Protein 7OC9 (pdb70)

Nearest PDB structures (foldseek):
  7oc9-assembly1_A  TM=1.008E+00  e=6.823E-26  Bdellovibrio bacteriovorus HD100
  4ymy-assembly1_A-2  TM=4.017E-01  e=1.280E-01  Arabidopsis thaliana
  7bbm-assembly1_A-2  TM=4.054E-01  e=1.421E-01  Arabidopsis thaliana
  3wjd-assembly1_A-2  TM=4.093E-01  e=2.271E-01  Arabidopsis thaliana
  2a13-assembly1_A  TM=4.007E-01  e=2.948E-01  Arabidopsis thaliana

Structure (mmCIF, N/CA/C/O backbone):
data_7OC9
#
_entry.id   7OC9
#
_cell.length_a   53.490
_cell.length_b   69.670
_cell.length_c   85.850
_cell.angle_alpha   90.000
_cell.angle_beta   90.000
_cell.angle_gamma   90.000
#
_symmetry.space_group_name_H-M   'C 2 2 21'
#
loop_
_entity.id
_entity.type
_entity.pdbx_description
1 polymer Bd0675
2 non-polymer (4S)-2-METHYL-2,4-PENTANEDIOL
3 non-polymer GLYCEROL
4 non-polymer 'TERTIARY-BUTYL ALCOHOL'
5 water water
#
loop_
_atom_site.group_PDB
_atom_site.id
_atom_site.type_symbol
_atom_site.label_atom_id
_atom_site.label_alt_id
_atom_site.label_comp_id
_atom_site.label_asym_id
_atom_site.label_entity_id
_atom_site.label_seq_id
_atom_site.pdbx_PDB_ins_code
_atom_site.Cartn_x
_at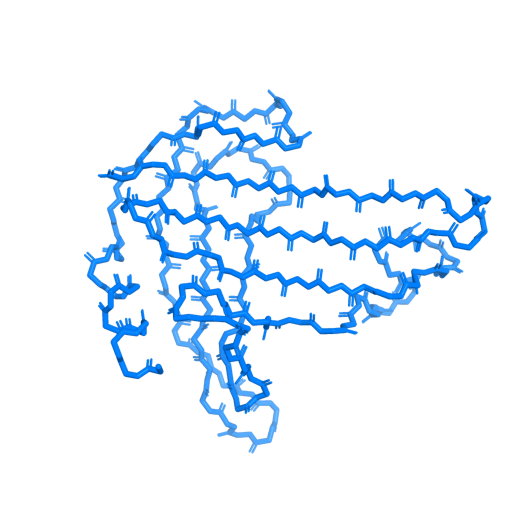om_site.Cartn_y
_atom_site.Cartn_z
_atom_site.occupancy
_atom_site.B_iso_or_equiv
_atom_site.auth_seq_id
_atom_site.auth_comp_id
_atom_site.auth_asym_id
_atom_site.auth_atom_id
_atom_site.pdbx_PDB_model_num
ATOM 1 N N . GLY A 1 2 ? 36.559 5.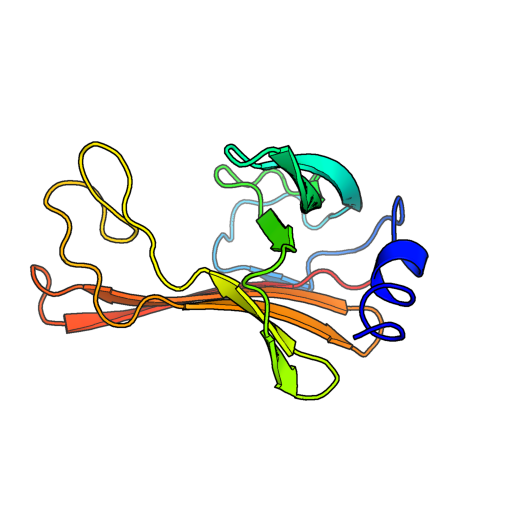032 32.587 1.00 59.88 2 GLY A N 1
ATOM 2 C CA . GLY A 1 2 ? 35.244 4.426 32.506 1.00 55.34 2 GLY A CA 1
ATOM 3 C C . GLY A 1 2 ? 34.910 3.541 33.695 1.00 62.28 2 GLY A C 1
ATOM 4 O O . GLY A 1 2 ? 34.096 3.909 34.546 1.00 51.58 2 GLY A O 1
ATOM 5 N N . ASN A 1 3 ? 35.546 2.366 33.755 1.00 70.63 3 ASN A N 1
ATOM 6 C CA . ASN A 1 3 ? 35.299 1.450 34.865 1.00 60.42 3 ASN A CA 1
ATOM 7 C C . ASN A 1 3 ? 35.729 2.059 36.192 1.00 49.08 3 ASN A C 1
ATOM 8 O O . ASN A 1 3 ? 34.992 1.983 37.182 1.00 47.27 3 ASN A O 1
ATOM 13 N N . ASP A 1 4 ? 36.921 2.665 36.235 1.00 47.63 4 ASP A N 1
ATOM 14 C CA . ASP A 1 4 ? 37.369 3.289 37.473 1.00 47.75 4 ASP A CA 1
ATOM 15 C C . ASP A 1 4 ? 36.465 4.453 37.868 1.00 38.41 4 ASP A C 1
ATOM 16 O O . ASP A 1 4 ? 36.174 4.633 39.054 1.00 37.90 4 ASP A O 1
ATOM 21 N N . PHE A 1 5 ? 36.025 5.259 36.896 1.00 37.42 5 PHE A N 1
ATOM 22 C CA . PHE A 1 5 ? 35.149 6.387 37.215 1.00 34.63 5 PHE A CA 1
ATOM 23 C C . PHE A 1 5 ? 33.892 5.901 37.922 1.00 33.38 5 PHE A C 1
ATOM 24 O O . PHE A 1 5 ? 33.544 6.388 39.007 1.00 32.32 5 PHE A O 1
ATOM 32 N N . VAL A 1 6 ? 33.210 4.920 37.327 1.00 32.73 6 VAL A N 1
ATOM 33 C CA . VAL A 1 6 ? 31.980 4.407 37.925 1.00 35.56 6 VAL A CA 1
ATOM 34 C C . VAL A 1 6 ? 32.262 3.766 39.277 1.00 34.71 6 VAL A C 1
ATOM 35 O O . VAL A 1 6 ? 31.504 3.951 40.238 1.00 33.74 6 VAL A O 1
ATOM 39 N N . SER A 1 7 ? 33.340 2.983 39.373 1.00 34.27 7 SER A N 1
ATOM 40 C CA A SER A 1 7 ? 33.680 2.361 40.648 0.50 35.44 7 SER A CA 1
ATOM 41 C CA B SER A 1 7 ? 33.669 2.360 40.648 0.50 35.44 7 SER A CA 1
ATOM 42 C C . SER A 1 7 ? 33.910 3.407 41.729 1.00 33.37 7 SER A C 1
ATOM 43 O O . SER A 1 7 ? 33.452 3.252 42.865 1.00 34.06 7 SER A O 1
ATOM 48 N N . ARG A 1 8 ? 34.653 4.470 41.400 1.00 34.85 8 ARG A N 1
ATOM 49 C CA . ARG A 1 8 ? 34.883 5.522 42.384 1.00 36.52 8 ARG A CA 1
ATOM 50 C C . ARG A 1 8 ? 33.583 6.212 42.759 1.00 35.55 8 ARG A C 1
ATOM 51 O O . ARG A 1 8 ? 33.397 6.622 43.910 1.00 36.18 8 ARG A O 1
ATOM 59 N N . LEU A 1 9 ? 32.665 6.334 41.805 1.00 33.37 9 LEU A N 1
ATOM 60 C CA . LEU A 1 9 ? 31.385 6.957 42.084 1.00 32.06 9 LEU A CA 1
ATOM 61 C C . LEU A 1 9 ? 30.566 6.101 43.038 1.00 33.39 9 LEU A C 1
ATOM 62 O O . LEU A 1 9 ? 30.039 6.596 44.043 1.00 33.76 9 LEU A O 1
ATOM 67 N N . LYS A 1 10 ? 30.453 4.803 42.742 1.00 33.42 10 LYS A N 1
ATOM 68 C CA . LYS A 1 10 ? 29.697 3.910 43.616 1.00 33.29 10 LYS A CA 1
ATOM 69 C C . LYS A 1 10 ? 30.320 3.812 45.003 1.00 34.20 10 LYS A C 1
ATOM 70 O O . LYS A 1 10 ? 29.614 3.536 45.989 1.00 35.14 10 LYS A O 1
ATOM 76 N N . ALA A 1 11 ? 31.634 4.028 45.099 1.00 33.40 11 ALA A N 1
ATOM 77 C CA . ALA A 1 11 ? 32.294 4.035 46.397 1.00 35.25 11 ALA A CA 1
ATOM 78 C C . ALA A 1 11 ? 31.810 5.168 47.289 1.00 37.22 11 ALA A C 1
ATOM 79 O O . ALA A 1 11 ? 31.904 5.060 48.516 1.00 40.57 11 ALA A O 1
ATOM 81 N N . LEU A 1 12 ? 31.285 6.248 46.711 1.00 33.33 12 LEU A N 1
ATOM 82 C CA . LEU A 1 12 ? 30.765 7.360 47.493 1.00 34.65 12 LEU A CA 1
ATOM 83 C C . LEU A 1 12 ? 29.256 7.290 47.700 1.00 33.42 12 LEU A C 1
ATOM 84 O O . LEU A 1 12 ? 28.705 8.108 48.450 1.00 34.83 12 LEU A O 1
ATOM 89 N N . ASP A 1 13 ? 28.585 6.328 47.065 1.00 31.86 13 ASP A N 1
ATOM 90 C CA . ASP A 1 13 ? 27.136 6.190 47.171 1.00 32.55 13 ASP A CA 1
ATOM 91 C C . ASP A 1 13 ? 26.699 6.103 48.625 1.00 35.64 13 ASP A C 1
ATOM 92 O O . ASP A 1 13 ? 27.236 5.312 49.406 1.00 38.26 13 ASP A O 1
ATOM 97 N N . GLY A 1 14 ? 25.713 6.922 48.983 1.00 33.51 14 GLY A N 1
ATOM 98 C CA . GLY A 1 14 ? 25.188 6.948 50.330 1.00 35.89 14 GLY A CA 1
ATOM 99 C C . GLY A 1 14 ? 25.959 7.797 51.313 1.00 34.74 14 GLY A C 1
ATOM 100 O O . GLY A 1 14 ? 25.464 8.022 52.432 1.00 39.28 14 GLY A O 1
ATOM 101 N N . ARG A 1 15 ? 27.143 8.279 50.947 1.00 34.43 15 ARG A N 1
ATOM 102 C CA . ARG A 1 15 ? 27.959 9.041 51.872 1.00 36.80 15 ARG A CA 1
ATOM 103 C C . ARG A 1 15 ? 27.405 10.444 52.052 1.00 35.72 15 ARG A C 1
ATOM 104 O O . ARG A 1 15 ? 26.794 11.021 51.147 1.00 33.03 15 ARG A O 1
ATOM 112 N N . GLU A 1 16 ? 27.619 10.988 53.242 1.00 39.52 16 GLU A N 1
ATOM 113 C CA . GLU A 1 16 ? 27.204 12.339 53.574 1.00 35.44 16 GLU A CA 1
ATOM 114 C C . GLU A 1 16 ? 28.416 13.249 53.524 1.00 35.82 16 GLU A C 1
ATOM 115 O O . GLU A 1 16 ? 29.497 12.893 54.012 1.00 40.73 16 GLU A O 1
ATOM 121 N N . GLY A 1 17 ? 28.230 14.415 52.924 1.00 35.18 17 GLY A N 1
ATOM 122 C CA . GLY A 1 17 ? 29.312 15.358 52.758 1.00 32.37 17 GLY A CA 1
ATOM 123 C C . GLY A 1 17 ? 28.861 16.773 53.020 1.00 34.00 17 GLY A C 1
ATOM 124 O O . GLY A 1 17 ? 27.740 17.006 53.492 1.00 35.08 17 GLY A O 1
ATOM 125 N N . LYS A 1 18 ? 29.729 17.730 52.727 1.00 33.02 18 LYS A N 1
ATOM 126 C CA . LYS A 1 18 ? 29.421 19.134 52.912 1.00 32.92 18 LYS A CA 1
ATOM 127 C C . LYS A 1 18 ? 29.506 19.841 51.574 1.00 32.19 18 LYS A C 1
ATOM 128 O O . LYS A 1 18 ? 30.327 19.490 50.719 1.00 33.75 18 LYS A O 1
ATOM 134 N N . ILE A 1 19 ? 28.633 20.821 51.384 1.00 30.68 19 ILE A N 1
ATOM 135 C CA . ILE A 1 19 ? 28.649 21.604 50.155 1.00 31.98 19 ILE A CA 1
ATOM 136 C C . ILE A 1 19 ? 29.830 22.554 50.221 1.00 34.70 19 ILE A C 1
ATOM 137 O O . ILE A 1 19 ? 29.881 23.422 51.102 1.00 38.48 19 ILE A O 1
ATOM 142 N N . VAL A 1 20 ? 30.783 22.372 49.302 1.00 31.91 20 VAL A N 1
ATOM 143 C CA . VAL A 1 20 ? 31.939 23.255 49.195 1.00 35.35 20 VAL A CA 1
ATOM 144 C C . VAL A 1 20 ? 31.540 24.556 48.538 1.00 38.34 20 VAL A C 1
ATOM 145 O O . VAL A 1 20 ? 31.944 25.642 48.966 1.00 38.49 20 VAL A O 1
ATOM 149 N N . SER A 1 21 ? 30.761 24.462 47.473 1.00 34.17 21 SER A N 1
ATOM 150 C CA . SER A 1 21 ? 30.329 25.628 46.736 1.00 33.98 21 SER A CA 1
ATOM 151 C C . SER A 1 21 ? 29.072 25.260 45.983 1.00 33.36 21 SER A C 1
ATOM 152 O O . SER A 1 21 ? 28.836 24.091 45.664 1.00 32.79 21 SER A O 1
ATOM 155 N N . SER A 1 22 ? 28.270 26.273 45.715 1.00 33.67 22 SER A N 1
ATOM 156 C CA . SER A 1 22 ? 27.111 26.111 44.865 1.00 32.36 22 SER A CA 1
ATOM 157 C C . SER A 1 22 ? 26.712 27.453 44.282 1.00 37.13 22 SER A C 1
ATOM 158 O O . SER A 1 22 ? 26.823 28.485 44.947 1.00 38.35 22 SER A O 1
ATOM 161 N N . TYR A 1 23 ? 26.237 27.424 43.040 1.00 32.15 23 TYR A N 1
ATOM 162 C CA . TYR A 1 23 ? 25.591 28.595 42.464 1.00 34.16 23 TYR A CA 1
ATOM 163 C C . TYR A 1 23 ? 24.388 29.023 43.280 1.00 35.66 23 TYR A C 1
ATOM 164 O O . TYR A 1 23 ? 23.948 30.171 43.169 1.00 39.52 23 TYR A O 1
ATOM 173 N N . ASP A 1 24 ? 23.818 28.112 44.068 1.00 34.45 24 ASP A N 1
ATOM 174 C CA . ASP A 1 24 ? 22.599 28.374 44.824 1.00 34.81 24 ASP A CA 1
ATOM 175 C C . ASP A 1 24 ? 22.995 28.545 46.284 1.00 39.92 24 ASP A C 1
ATOM 176 O O . ASP A 1 24 ? 23.275 27.566 46.978 1.00 39.86 24 ASP A O 1
ATOM 181 N N . ASP A 1 25 ? 23.038 29.800 46.741 1.00 43.57 25 ASP A N 1
ATOM 182 C CA . ASP A 1 25 ? 23.453 30.098 48.105 1.00 48.32 25 ASP A CA 1
ATOM 183 C C . ASP A 1 25 ? 22.422 29.684 49.148 1.00 48.30 25 ASP A C 1
ATOM 184 O O . ASP A 1 25 ? 22.737 29.697 50.344 1.00 52.88 25 ASP A O 1
ATOM 189 N N . GLU A 1 26 ? 21.213 29.304 48.738 1.00 45.61 26 GLU A N 1
ATOM 190 C CA . GLU A 1 26 ? 20.170 28.910 49.683 1.00 48.88 26 GLU A CA 1
ATOM 191 C C . GLU A 1 26 ? 20.133 27.387 49.755 1.00 45.76 26 GLU A C 1
ATOM 192 O O . GLU A 1 26 ? 19.321 26.713 49.117 1.00 45.97 26 GLU A O 1
ATOM 198 N N . ASN A 1 27 ? 21.031 26.846 50.570 1.00 41.38 27 ASN A N 1
ATOM 199 C CA . ASN A 1 27 ? 21.183 25.410 50.704 1.00 41.22 27 ASN A CA 1
ATOM 200 C C . ASN A 1 27 ? 21.467 25.090 52.164 1.00 40.13 27 ASN A C 1
ATOM 201 O O . ASN A 1 27 ? 21.682 25.984 52.986 1.00 45.91 27 ASN A O 1
ATOM 206 N N . THR A 1 28 ? 21.456 23.801 52.484 1.00 34.16 28 THR A N 1
ATOM 207 C CA . THR A 1 28 ? 21.646 23.327 53.847 1.00 35.45 28 THR A CA 1
ATOM 208 C C . THR A 1 28 ? 23.108 23.265 54.265 1.00 41.08 28 THR A C 1
ATOM 209 O O . THR A 1 28 ? 23.390 23.031 55.449 1.00 39.38 28 THR A O 1
ATOM 213 N N . GLY A 1 29 ? 24.037 23.438 53.331 1.00 36.32 29 GLY A N 1
ATOM 214 C CA . GLY A 1 29 ? 25.425 23.146 53.592 1.00 34.91 29 GLY A CA 1
ATOM 215 C C . GLY A 1 29 ? 25.771 21.676 53.575 1.00 33.99 29 GLY A C 1
ATOM 216 O O . GLY A 1 29 ? 26.955 21.341 53.668 1.00 35.55 29 GLY A O 1
ATOM 217 N N . ARG A 1 30 ? 24.789 20.785 53.443 1.00 35.37 30 ARG A N 1
ATOM 218 C CA . ARG A 1 30 ? 25.003 19.348 53.491 1.00 35.20 30 ARG A CA 1
ATOM 219 C C . ARG A 1 30 ? 24.620 18.731 52.154 1.00 32.06 30 ARG A C 1
ATOM 220 O O . ARG A 1 30 ? 23.869 19.312 51.367 1.00 33.59 30 ARG A O 1
ATOM 228 N N . CYS A 1 31 ? 25.143 17.537 51.910 1.00 32.31 31 CYS A N 1
ATOM 229 C CA A CYS A 1 31 ? 24.876 16.868 50.648 0.74 32.56 31 CYS A CA 1
ATOM 230 C CA B CYS A 1 31 ? 24.970 16.884 50.627 0.26 32.56 31 CYS A CA 1
ATOM 231 C C . CYS A 1 31 ? 25.142 15.386 50.819 1.00 35.53 31 CYS A C 1
ATOM 232 O O . CYS A 1 31 ? 26.038 14.969 51.555 1.00 39.25 31 CYS A O 1
ATOM 237 N N . ARG A 1 32 ? 24.302 14.593 50.173 1.00 31.87 32 ARG A N 1
ATOM 238 C CA . ARG A 1 32 ? 24.420 13.149 50.226 1.00 32.75 32 ARG A CA 1
ATOM 239 C C . ARG A 1 32 ? 24.377 12.621 48.804 1.00 31.92 32 ARG A C 1
ATOM 240 O O . ARG A 1 32 ? 23.461 12.961 48.044 1.00 33.66 32 ARG A O 1
ATOM 248 N N . LEU A 1 33 ? 25.343 11.779 48.449 1.00 29.05 33 LEU A N 1
ATOM 249 C CA . LEU A 1 33 ? 25.345 11.178 47.123 1.00 26.73 33 LEU A CA 1
ATOM 250 C C . LEU A 1 33 ? 24.334 10.036 47.076 1.00 30.19 33 LEU A C 1
ATOM 251 O O . LEU A 1 33 ? 24.340 9.156 47.943 1.00 31.10 33 LEU A O 1
ATOM 256 N N . GLU A 1 34 ? 23.462 10.058 46.074 1.00 30.16 34 GLU A N 1
ATOM 257 C CA . GLU A 1 34 ? 22.495 8.981 45.864 1.00 28.64 34 GLU A CA 1
ATOM 258 C C . GLU A 1 34 ? 22.568 8.534 44.420 1.00 30.66 34 GLU A C 1
ATOM 259 O O . GLU A 1 34 ? 22.427 9.348 43.507 1.00 31.31 34 GLU A O 1
ATOM 265 N N . LEU A 1 35 ? 22.823 7.249 44.204 1.00 31.55 35 LEU A N 1
ATOM 266 C CA . LEU A 1 35 ? 22.820 6.679 42.867 1.00 29.33 35 LEU A CA 1
ATOM 267 C C . LEU A 1 35 ? 21.568 5.838 42.696 1.00 34.99 35 LEU A C 1
ATOM 268 O O . LEU A 1 35 ? 21.112 5.199 43.648 1.00 36.90 35 LEU A O 1
ATOM 273 N N . GLN A 1 36 ? 21.020 5.839 41.486 1.00 34.12 36 GLN A N 1
ATOM 274 C CA . GLN A 1 36 ? 19.816 5.063 41.219 1.00 37.23 36 GLN A CA 1
ATOM 275 C C . GLN A 1 36 ? 19.857 4.567 39.786 1.00 42.55 36 GLN A C 1
ATOM 276 O O . GLN A 1 36 ? 20.051 5.356 38.856 1.00 38.35 36 GLN A O 1
ATOM 282 N N . LYS A 1 37 ? 19.673 3.261 39.607 1.00 44.10 37 LYS A N 1
ATOM 283 C CA . LYS A 1 37 ? 19.583 2.714 38.262 1.00 49.75 37 LYS A CA 1
ATOM 284 C C . LYS A 1 37 ? 18.284 3.165 37.606 1.00 51.22 37 LYS A C 1
ATOM 285 O O . LYS A 1 37 ? 17.258 3.340 38.268 1.00 51.26 37 LYS A O 1
ATOM 291 N N . TYR A 1 38 ? 18.336 3.374 36.292 1.00 51.59 38 TYR A N 1
ATOM 292 C CA . TYR A 1 38 ? 17.123 3.655 35.539 1.00 57.34 38 TYR A CA 1
ATOM 293 C C . TYR A 1 38 ? 17.238 3.053 34.146 1.00 62.39 38 TYR A C 1
ATOM 294 O O . TYR A 1 38 ? 18.309 2.625 33.712 1.00 59.44 38 TYR A O 1
ATOM 303 N N . GLU A 1 39 ? 16.103 3.012 33.457 1.00 69.20 39 GLU A N 1
ATOM 304 C CA . GLU A 1 39 ? 15.993 2.428 32.129 1.00 76.51 39 GLU A CA 1
ATOM 305 C C . GLU A 1 39 ? 15.743 3.534 31.114 1.00 78.96 39 GLU A C 1
ATOM 306 O O . GLU A 1 39 ? 14.829 4.348 31.290 1.00 79.85 39 GLU A O 1
ATOM 312 N N . LEU A 1 40 ? 16.556 3.563 30.059 1.00 82.24 40 LEU A N 1
ATOM 313 C CA . LEU A 1 40 ? 16.365 4.529 28.987 1.00 87.50 40 LEU A CA 1
ATOM 314 C C . LEU A 1 40 ? 15.258 4.065 28.042 1.00 97.85 40 LEU A C 1
ATOM 315 O O . LEU A 1 40 ? 14.859 2.896 28.025 1.00 97.59 40 LEU A O 1
ATOM 320 N N . GLU A 1 41 ? 14.765 5.004 27.232 1.00 105.05 41 GLU A N 1
ATOM 321 C CA . GLU A 1 41 ? 13.586 4.719 26.420 1.00 106.71 41 GLU A CA 1
ATOM 322 C C . GLU A 1 41 ? 13.851 3.618 25.402 1.00 102.46 41 GLU A C 1
ATOM 323 O O . GLU A 1 41 ? 12.921 2.900 25.015 1.00 102.33 41 GLU A O 1
ATOM 329 N N . ASP A 1 42 ? 15.095 3.471 24.952 1.00 99.51 42 ASP A N 1
ATOM 330 C CA . ASP A 1 42 ? 15.468 2.356 24.094 1.00 100.43 42 ASP A CA 1
ATOM 331 C C . ASP A 1 42 ? 15.746 1.083 24.881 1.00 98.81 42 ASP A C 1
ATOM 332 O O . ASP A 1 42 ? 16.383 0.163 24.352 1.00 97.47 42 ASP A O 1
A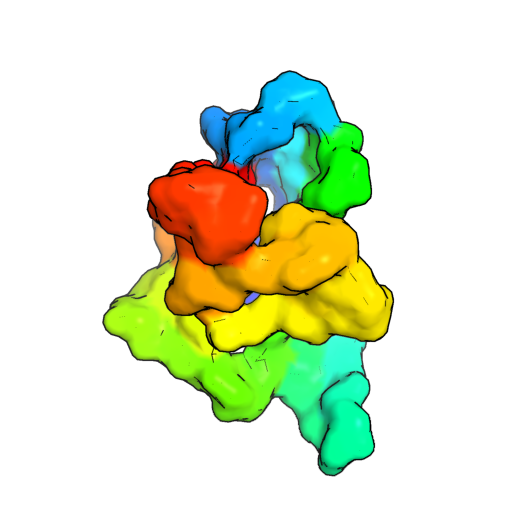TOM 337 N N . GLY A 1 43 ? 15.283 1.010 26.128 1.00 97.01 43 GLY A N 1
ATOM 338 C CA . GLY A 1 43 ? 15.589 -0.114 26.988 1.00 93.74 43 GLY A CA 1
ATOM 339 C C . GLY A 1 43 ? 17.005 -0.149 27.510 1.00 92.51 43 GLY A C 1
ATOM 340 O O . GLY A 1 43 ? 17.429 -1.183 28.033 1.00 90.51 43 GLY A O 1
ATOM 341 N N . SER A 1 44 ? 17.749 0.948 27.388 1.00 94.12 44 SER A N 1
ATOM 342 C CA . SER A 1 44 ? 19.137 0.986 27.823 1.00 90.30 44 SER A CA 1
ATOM 343 C C . SER A 1 44 ? 19.228 1.235 29.325 1.00 84.94 44 SER A C 1
ATOM 344 O O . SER A 1 44 ? 18.322 1.804 29.941 1.00 82.34 44 SER A O 1
ATOM 347 N N . GLN A 1 45 ? 20.341 0.801 29.910 1.00 85.18 45 GLN A N 1
ATOM 348 C CA . GLN A 1 45 ? 20.575 0.941 31.340 1.00 78.46 45 GLN A CA 1
ATOM 349 C C . GLN A 1 45 ? 21.333 2.234 31.619 1.00 71.11 45 GLN A C 1
ATOM 350 O O . GLN A 1 45 ? 22.339 2.525 30.966 1.00 68.77 45 GLN A O 1
ATOM 356 N N . GLY A 1 46 ? 20.842 3.008 32.588 1.00 61.92 46 GLY A N 1
ATOM 357 C CA . GLY A 1 46 ? 21.501 4.231 32.985 1.00 53.87 46 GLY A CA 1
ATOM 358 C C . GLY A 1 46 ? 21.711 4.268 34.485 1.00 48.55 46 GLY A C 1
ATOM 359 O O . GLY A 1 46 ? 21.124 3.494 35.241 1.00 46.83 46 GLY A O 1
ATOM 360 N N . LEU A 1 47 ? 22.578 5.186 34.910 1.00 40.22 47 LEU A N 1
ATOM 361 C CA . LEU A 1 47 ? 22.871 5.381 36.324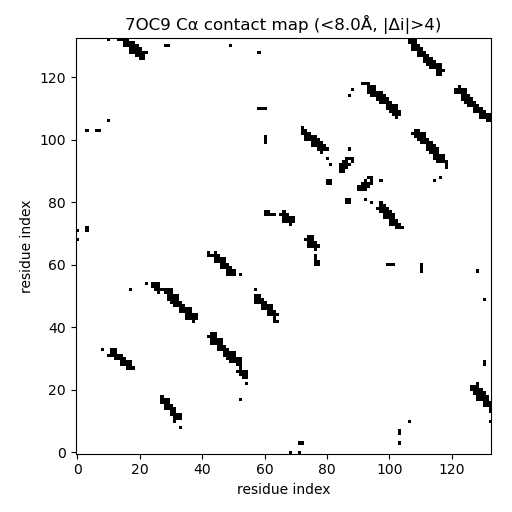 1.00 37.88 47 LEU A CA 1
ATOM 362 C C . LEU A 1 47 ? 22.663 6.856 36.635 1.00 33.67 47 LEU A C 1
ATOM 363 O O . LEU A 1 47 ? 23.423 7.699 36.144 1.00 33.59 47 LEU A O 1
ATOM 368 N N . ALA A 1 48 ? 21.657 7.150 37.452 1.00 33.50 48 ALA A N 1
ATOM 369 C CA . ALA A 1 48 ? 21.351 8.517 37.853 1.00 34.78 48 ALA A CA 1
ATOM 370 C C . ALA A 1 48 ? 22.148 8.859 39.105 1.00 32.21 48 ALA A C 1
ATOM 371 O O . ALA A 1 48 ? 22.303 8.030 40.004 1.00 32.64 48 ALA A O 1
ATOM 373 N N . VAL A 1 49 ? 22.668 10.080 39.140 1.00 28.79 49 VAL A N 1
ATOM 374 C CA . VAL A 1 49 ? 23.520 10.568 40.216 1.00 28.01 49 VAL A CA 1
ATOM 375 C C . VAL A 1 49 ? 22.858 11.811 40.770 1.00 28.33 49 VAL A C 1
ATOM 376 O O . VAL A 1 49 ? 22.623 12.766 40.023 1.00 30.63 49 VAL A O 1
ATOM 380 N N . TYR A 1 50 ? 22.607 11.824 42.064 1.00 27.34 50 TYR A N 1
ATOM 381 C CA . TYR A 1 50 ? 21.966 12.954 42.705 1.00 27.02 50 TYR A CA 1
ATOM 382 C C . TYR A 1 50 ? 22.768 13.420 43.900 1.00 29.11 50 TYR A C 1
ATOM 383 O O . TYR A 1 50 ? 23.302 12.607 44.660 1.00 29.89 50 TYR A O 1
ATOM 392 N N . LEU A 1 51 ? 22.797 14.721 44.105 1.00 27.45 51 LEU A N 1
ATOM 393 C CA . LEU A 1 51 ? 23.237 15.285 45.368 1.00 27.73 51 LEU A CA 1
ATOM 394 C C . LEU A 1 51 ? 21.982 15.630 46.149 1.00 29.47 51 LEU A C 1
ATOM 395 O O . LEU A 1 51 ? 21.280 16.588 45.813 1.00 28.80 51 LEU A O 1
ATOM 400 N N . GLN A 1 52 ? 21.682 14.819 47.158 1.00 30.06 52 GLN A N 1
ATOM 401 C CA . GLN A 1 52 ? 20.475 14.984 47.955 1.00 29.61 52 GLN A CA 1
ATOM 402 C C . GLN A 1 52 ? 20.764 15.767 49.224 1.00 33.36 52 GLN A C 1
ATOM 403 O O . GLN A 1 52 ? 21.913 15.993 49.602 1.00 33.40 52 GLN A O 1
ATOM 409 N N . ASP A 1 53 ? 19.696 16.176 49.901 1.00 33.20 53 ASP A N 1
ATOM 410 C CA . ASP A 1 53 ? 19.766 16.815 51.212 1.00 31.48 53 ASP A CA 1
ATOM 411 C C . ASP A 1 53 ? 20.351 18.221 51.158 1.00 31.91 53 ASP A C 1
ATOM 412 O O . ASP A 1 53 ? 20.671 18.789 52.210 1.00 34.36 53 ASP A O 1
ATOM 417 N N . THR A 1 54 ? 20.491 18.812 49.966 1.00 31.59 54 THR A N 1
ATOM 418 C CA . THR A 1 54 ? 21.067 20.144 49.843 1.00 31.44 54 THR A CA 1
ATOM 419 C C . THR A 1 54 ? 20.074 21.259 50.111 1.00 31.06 54 THR A C 1
ATOM 420 O O . THR A 1 54 ? 20.486 22.418 50.232 1.00 33.97 54 THR A O 1
ATOM 424 N N . GLY A 1 55 ? 18.787 20.960 50.129 1.00 33.39 55 GLY A N 1
ATOM 425 C CA . GLY A 1 55 ? 17.817 22.032 50.203 1.00 34.49 55 GLY A CA 1
ATOM 426 C C . GLY A 1 55 ? 17.665 22.867 48.955 1.00 34.39 55 GLY A C 1
ATOM 427 O O . GLY A 1 55 ? 16.888 23.826 48.963 1.00 36.70 55 GLY A O 1
ATOM 428 N N . MET A 1 56 ? 18.353 22.527 47.871 1.00 29.82 56 MET A N 1
ATOM 429 C CA . MET A 1 56 ? 18.291 23.321 46.662 1.00 30.35 56 MET A CA 1
ATOM 430 C C . MET A 1 56 ? 17.016 23.017 45.884 1.00 32.13 56 MET A C 1
ATOM 431 O O . MET A 1 56 ? 16.546 21.875 45.835 1.00 31.97 56 MET A O 1
ATOM 436 N N . TYR A 1 57 ? 16.458 24.053 45.259 1.00 32.66 57 TYR A N 1
ATOM 437 C CA . TYR A 1 57 ? 15.250 23.837 44.477 1.00 30.12 57 TYR A CA 1
ATOM 438 C C . TYR A 1 57 ? 15.520 22.921 43.294 1.00 29.85 57 TYR A C 1
ATOM 439 O O . TYR A 1 57 ? 14.707 22.041 42.987 1.00 29.28 57 TYR A O 1
ATOM 448 N N . PHE A 1 58 ? 16.679 23.069 42.652 1.00 30.41 58 PHE A N 1
ATOM 449 C CA . PHE A 1 58 ? 17.097 22.161 41.588 1.00 29.16 58 PHE A CA 1
ATOM 450 C C . PHE A 1 58 ? 18.096 21.171 42.182 1.00 28.51 58 PHE A C 1
ATOM 451 O O . PHE A 1 58 ? 19.218 21.547 42.534 1.00 30.74 58 PHE A O 1
ATOM 459 N N . THR A 1 59 ? 17.687 19.917 42.301 1.00 26.64 59 THR A N 1
ATOM 460 C CA . THR A 1 59 ? 18.576 18.857 42.774 1.00 27.31 59 THR A CA 1
ATOM 461 C C . THR A 1 59 ? 19.731 18.693 41.801 1.00 28.45 59 THR A C 1
ATOM 462 O O . THR A 1 59 ? 19.486 18.449 40.606 1.00 28.56 59 THR A O 1
ATOM 466 N N . PRO A 1 60 ? 20.981 18.814 42.243 1.00 26.79 60 PRO A N 1
ATOM 467 C CA . PRO A 1 60 ? 22.084 18.479 41.343 1.00 28.94 60 PRO A CA 1
ATOM 468 C C . PRO A 1 60 ? 21.928 17.045 40.868 1.00 25.82 60 PRO A C 1
ATOM 469 O O . PRO A 1 60 ? 21.800 16.125 41.673 1.00 27.01 60 PRO A O 1
ATOM 473 N N . SER A 1 61 ? 21.967 16.858 39.555 1.00 27.02 61 SER A N 1
ATOM 474 C CA . SER A 1 61 ? 21.682 15.550 38.994 1.00 29.09 61 SER A CA 1
ATOM 475 C C . SER A 1 61 ? 22.528 15.310 37.756 1.00 29.67 61 SER A C 1
ATOM 476 O O . SER A 1 61 ? 22.912 16.245 37.046 1.00 30.83 61 SER A O 1
ATOM 479 N N . ALA A 1 62 ? 22.838 14.043 37.508 1.00 28.13 62 ALA A N 1
ATOM 480 C CA . ALA A 1 62 ? 23.526 13.676 36.288 1.00 28.88 62 ALA A CA 1
ATOM 481 C C . ALA A 1 62 ? 23.078 12.285 35.879 1.00 32.02 62 ALA A C 1
ATOM 482 O O . ALA A 1 62 ? 22.838 11.428 36.731 1.00 32.66 62 ALA A O 1
ATOM 484 N N . GLY A 1 63 ? 22.980 12.066 34.577 1.00 31.04 63 GLY A N 1
ATOM 485 C CA . GLY A 1 63 ? 22.624 10.755 34.077 1.00 34.74 63 GLY A CA 1
ATOM 486 C C . GLY A 1 63 ? 23.755 10.132 33.294 1.00 33.63 63 GLY A C 1
ATOM 487 O O . GLY A 1 63 ? 24.180 10.664 32.264 1.00 37.80 63 GLY A O 1
ATOM 488 N N . LEU A 1 64 ? 24.261 9.006 33.776 1.00 32.26 64 LEU A N 1
ATOM 489 C CA . LEU A 1 64 ? 25.301 8.262 33.091 1.00 35.85 64 LEU A CA 1
ATOM 490 C C . LEU A 1 64 ? 24.659 7.220 32.192 1.00 41.04 64 LEU A C 1
ATOM 491 O O . LEU A 1 64 ? 23.826 6.435 32.650 1.00 41.38 64 LEU A O 1
ATOM 496 N N . ASP A 1 65 ? 25.054 7.206 30.924 1.00 40.01 65 ASP A N 1
ATOM 497 C CA . ASP A 1 65 ? 24.407 6.296 29.988 1.00 46.97 65 ASP A CA 1
ATOM 498 C C . ASP A 1 65 ? 25.372 5.997 28.844 1.00 48.23 65 ASP A C 1
ATOM 499 O O . ASP A 1 65 ? 26.574 6.254 28.945 1.00 47.52 65 ASP A O 1
ATOM 504 N N . LYS A 1 66 ? 24.827 5.438 27.759 1.00 54.66 66 LYS A N 1
ATOM 505 C CA . LYS A 1 66 ? 25.629 5.095 26.592 1.00 56.67 66 LYS A CA 1
ATOM 506 C C . LYS A 1 66 ? 26.236 6.328 25.942 1.00 52.21 66 LYS A C 1
ATOM 507 O O . LYS A 1 66 ? 27.275 6.229 25.282 1.00 50.36 66 LYS A O 1
ATOM 513 N N . GLU A 1 67 ? 25.596 7.487 26.101 1.00 52.38 67 GLU A N 1
ATOM 514 C CA . GLU A 1 67 ? 26.062 8.731 25.505 1.00 55.06 67 GLU A CA 1
ATOM 515 C C . GLU A 1 67 ? 27.185 9.379 26.292 1.00 48.62 67 GLU A C 1
ATOM 516 O O . GLU A 1 67 ? 27.787 10.346 25.809 1.00 48.93 67 GLU A O 1
ATOM 522 N N . THR A 1 68 ? 27.469 8.887 27.491 1.00 42.39 68 THR A N 1
ATOM 523 C CA . THR A 1 68 ? 28.432 9.556 28.348 1.00 42.05 68 THR A CA 1
ATOM 524 C C . THR A 1 68 ? 29.849 9.330 27.841 1.00 42.54 68 THR A C 1
ATOM 525 O O . THR A 1 68 ? 30.243 8.200 27.535 1.00 46.99 68 THR A O 1
ATOM 529 N N . LYS A 1 69 ? 30.621 10.407 27.771 1.00 37.30 69 LYS A N 1
ATOM 530 C CA . LYS A 1 69 ? 32.017 10.339 27.385 1.00 38.82 69 LYS A CA 1
ATOM 531 C C . LYS A 1 69 ? 32.854 11.032 28.442 1.00 39.97 69 LYS A C 1
ATOM 532 O O . LYS A 1 69 ? 32.436 12.040 29.014 1.00 38.11 69 LYS A O 1
ATOM 538 N N . LEU A 1 70 ? 34.047 10.500 28.689 1.00 38.00 70 LEU A N 1
ATOM 539 C CA . LEU A 1 70 ? 34.973 11.173 29.585 1.00 37.44 70 LEU A CA 1
ATOM 540 C C . LEU A 1 70 ? 35.705 12.281 28.843 1.00 40.59 70 LEU A C 1
ATOM 541 O O . LEU A 1 70 ? 36.231 12.066 27.746 1.00 46.67 70 LEU A O 1
ATOM 546 N N . LYS A 1 71 ? 35.724 13.471 29.439 1.00 40.58 71 LYS A N 1
ATOM 547 C CA . LYS A 1 71 ? 36.558 14.557 28.946 1.00 40.66 71 LYS A CA 1
ATOM 548 C C . LYS A 1 71 ? 37.987 14.409 29.441 1.00 43.25 71 LYS A C 1
ATOM 549 O O . LYS A 1 71 ? 38.934 14.708 28.707 1.00 48.06 71 LYS A O 1
ATOM 555 N N . ASP A 1 72 ? 38.151 13.966 30.681 1.00 39.47 72 ASP A N 1
ATOM 556 C CA . ASP A 1 72 ? 39.417 13.459 31.196 1.00 38.85 72 ASP A CA 1
ATOM 557 C C . ASP A 1 72 ? 39.081 12.352 32.188 1.00 38.59 72 ASP A C 1
ATOM 558 O O . ASP A 1 72 ? 37.915 11.986 32.362 1.00 37.33 72 ASP A O 1
ATOM 563 N N . ALA A 1 73 ? 40.104 11.824 32.857 1.00 37.54 73 ALA A N 1
ATOM 564 C CA . ALA A 1 73 ? 39.889 10.675 33.726 1.00 36.74 73 ALA A CA 1
ATOM 565 C C . ALA A 1 73 ? 38.868 10.966 34.815 1.00 35.04 73 ALA A C 1
ATOM 566 O O . ALA A 1 73 ? 38.227 10.043 35.318 1.00 35.82 73 ALA A O 1
ATOM 568 N N . ASN A 1 74 ? 38.707 12.226 35.198 1.00 34.72 74 ASN A N 1
ATOM 569 C CA . ASN A 1 74 ? 37.847 12.547 36.333 1.00 32.58 74 ASN A CA 1
ATOM 570 C C . ASN A 1 74 ? 36.563 13.262 35.946 1.00 32.36 74 ASN A C 1
ATOM 571 O O . ASN A 1 74 ? 35.821 13.659 36.838 1.00 31.28 74 ASN A O 1
ATOM 576 N N . THR A 1 75 ? 36.290 13.453 34.658 1.00 31.88 75 THR A N 1
ATOM 577 C CA . THR A 1 75 ? 35.238 14.359 34.203 1.00 30.07 75 THR A CA 1
ATOM 578 C C . THR A 1 75 ? 34.425 13.676 33.120 1.00 33.90 75 THR A C 1
ATOM 579 O O . THR A 1 75 ? 34.965 13.356 32.055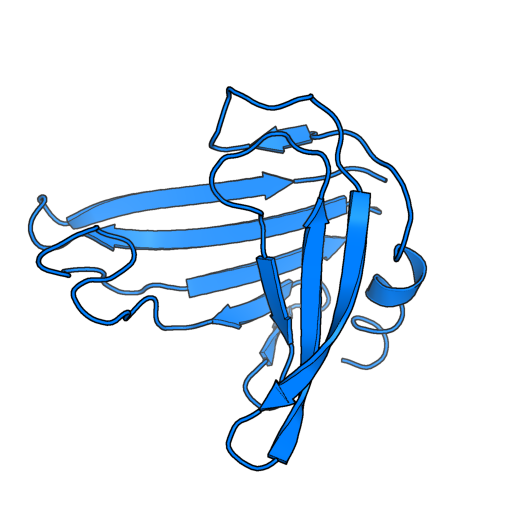 1.00 34.79 75 THR A O 1
ATOM 583 N N . ALA A 1 76 ? 33.134 13.475 33.381 1.00 30.67 76 ALA A N 1
ATOM 584 C CA . ALA A 1 76 ? 32.222 12.864 32.427 1.00 29.53 76 ALA A CA 1
ATOM 585 C C . ALA A 1 76 ? 31.301 13.930 31.865 1.00 30.40 76 ALA A C 1
ATOM 586 O O . ALA A 1 76 ? 30.741 14.735 32.615 1.00 30.43 76 ALA A O 1
ATOM 588 N N . VAL A 1 77 ? 31.123 13.927 30.550 1.00 30.12 77 VAL A N 1
ATOM 589 C CA . VAL A 1 77 ? 30.145 14.799 29.914 1.00 30.30 77 VAL A CA 1
ATOM 590 C C . VAL A 1 77 ? 28.834 14.038 29.921 1.00 31.14 77 VAL A C 1
ATOM 591 O O . VAL A 1 77 ? 28.708 13.004 29.264 1.00 35.13 77 VAL A O 1
ATOM 595 N N . VAL A 1 78 ? 27.861 14.530 30.685 1.00 28.79 78 VAL A N 1
ATOM 596 C CA . VAL A 1 78 ? 26.632 13.779 30.919 1.00 29.34 78 VAL A CA 1
ATOM 597 C C . VAL A 1 78 ? 25.435 14.384 30.230 1.00 34.14 78 VAL A C 1
ATOM 598 O O . VAL A 1 78 ? 24.364 13.765 30.235 1.00 34.10 78 VAL A O 1
ATOM 602 N N . SER A 1 79 ? 25.561 15.567 29.658 1.00 31.66 79 SER A N 1
ATOM 603 C CA . SER A 1 79 ? 24.461 16.082 28.864 1.00 33.21 79 SER A CA 1
ATOM 604 C C . SER A 1 79 ? 25.012 17.106 27.904 1.00 34.50 79 SER A C 1
ATOM 605 O O . SER A 1 79 ? 25.896 17.891 28.264 1.00 33.03 79 SER A O 1
ATOM 608 N N . THR A 1 80 ? 24.483 17.101 26.682 1.00 36.86 80 THR A N 1
ATOM 609 C CA . THR A 1 80 ? 24.814 18.159 25.738 1.00 38.50 80 THR A CA 1
ATOM 610 C C . THR A 1 80 ? 23.565 18.880 25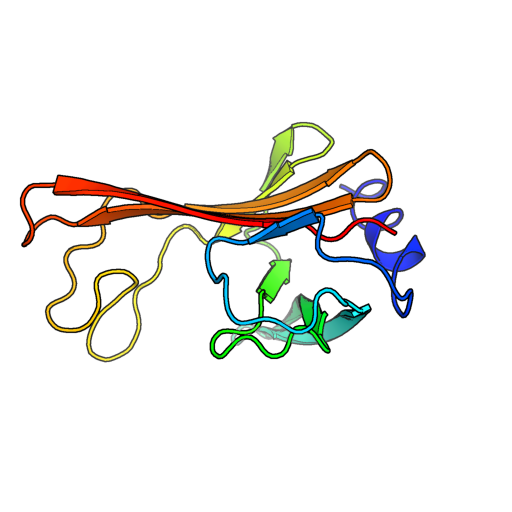.247 1.00 40.53 80 THR A C 1
ATOM 611 O O . THR A 1 80 ? 23.616 19.555 24.213 1.00 44.78 80 THR A O 1
ATOM 615 N N . SER A 1 81 ? 22.448 18.767 25.959 1.00 38.54 81 SER A N 1
ATOM 616 C CA . SER A 1 81 ? 21.262 19.526 25.585 1.00 40.58 81 SER A CA 1
ATOM 617 C C . SER A 1 81 ? 20.418 19.751 26.824 1.00 44.81 81 SER A C 1
ATOM 618 O O . SER A 1 81 ? 20.247 18.835 27.639 1.00 42.22 81 SER A O 1
ATOM 621 N N . SER A 1 82 ? 19.889 20.968 26.961 1.00 42.77 82 SER A N 1
ATOM 622 C CA . SER A 1 82 ? 18.982 21.284 28.055 1.00 45.50 82 SER A CA 1
ATOM 623 C C . SER A 1 82 ? 17.544 21.412 27.572 1.00 55.86 82 SER A C 1
ATOM 624 O O . SER A 1 82 ? 16.696 21.945 28.294 1.00 54.36 82 SER A O 1
ATOM 627 N N . GLU A 1 83 ? 17.254 20.899 26.380 1.00 59.50 83 GLU A N 1
ATOM 628 C CA . GLU A 1 83 ? 15.965 21.111 25.740 1.00 60.74 83 GLU A CA 1
ATOM 629 C C . GLU A 1 83 ? 14.879 20.341 26.471 1.00 67.90 83 GLU A C 1
ATOM 630 O O . GLU A 1 83 ? 14.935 19.111 26.570 1.00 66.19 83 GLU A O 1
ATOM 636 N N . ARG A 1 84 ? 13.902 21.074 26.988 1.00 69.69 84 ARG A N 1
ATOM 637 C CA . ARG A 1 84 ? 12.735 20.516 27.649 1.00 73.39 84 ARG A CA 1
ATOM 638 C C . ARG A 1 84 ? 11.495 20.910 26.858 1.00 78.65 84 ARG A C 1
ATOM 639 O O . ARG A 1 84 ? 11.569 21.781 25.981 1.00 75.36 84 ARG A O 1
ATOM 647 N N . PRO A 1 85 ? 10.349 20.296 27.119 1.00 80.66 85 PRO A N 1
ATOM 648 C CA . PRO A 1 85 ? 9.106 20.816 26.542 1.00 79.43 85 PRO A CA 1
ATOM 649 C C . PRO A 1 85 ? 8.860 22.247 26.995 1.00 76.67 85 PRO A C 1
ATOM 650 O O . PRO A 1 85 ? 8.569 22.492 28.171 1.00 77.67 85 PRO A O 1
ATOM 654 N N . GLY A 1 86 ? 9.014 23.200 26.081 1.00 75.06 86 GLY A N 1
ATOM 655 C CA . GLY A 1 86 ? 8.714 24.586 26.362 1.00 76.42 86 GLY A CA 1
ATOM 656 C C . GLY A 1 86 ? 9.886 25.465 26.736 1.00 79.24 86 GLY A C 1
ATOM 657 O O . GLY A 1 86 ? 9.665 26.593 27.194 1.00 79.34 86 GLY A O 1
ATOM 658 N N . GLY A 1 87 ? 11.115 24.997 26.562 1.00 78.68 87 GLY A N 1
ATOM 659 C CA . GLY A 1 87 ? 12.265 25.828 26.863 1.00 75.89 87 GLY A CA 1
ATOM 660 C C . GLY A 1 87 ? 13.497 24.976 27.107 1.00 68.72 87 GLY A C 1
ATOM 661 O O . GLY A 1 87 ? 13.553 23.812 26.714 1.00 67.13 87 GLY A O 1
ATOM 662 N N . ASP A 1 88 ? 14.475 25.591 27.762 1.00 62.95 88 ASP A N 1
ATOM 663 C CA . ASP A 1 88 ? 15.731 24.920 28.061 1.00 55.02 88 ASP A CA 1
ATOM 664 C C . ASP A 1 88 ? 16.367 25.609 29.265 1.00 58.35 88 ASP A C 1
ATOM 665 O O . ASP A 1 88 ? 15.675 26.285 30.041 1.00 58.09 88 ASP A O 1
ATOM 670 N N . ALA A 1 89 ? 17.683 25.453 29.416 1.00 52.81 89 ALA A N 1
ATOM 671 C CA . ALA A 1 89 ? 18.384 25.994 30.575 1.00 53.97 89 ALA A CA 1
ATOM 672 C C . ALA A 1 89 ? 18.208 27.500 30.717 1.00 56.24 89 ALA A C 1
ATOM 673 O O . ALA A 1 89 ? 18.380 28.029 31.821 1.00 55.78 89 ALA A O 1
ATOM 675 N N . CYS A 1 90 ? 17.895 28.201 29.626 1.00 55.71 90 CYS A N 1
ATOM 676 C CA . CYS A 1 90 ? 17.668 29.640 29.636 1.00 57.96 90 CYS A CA 1
ATOM 677 C C . CYS A 1 90 ? 16.236 30.003 29.982 1.00 59.50 90 CYS A C 1
ATOM 678 O O . CYS A 1 90 ? 15.859 31.174 29.867 1.00 62.48 90 CYS A O 1
ATOM 681 N N . GLY A 1 91 ? 15.431 29.026 30.383 1.00 61.99 91 GLY A N 1
ATOM 682 C CA . GLY A 1 91 ? 14.039 29.265 30.713 1.00 66.20 91 GLY A CA 1
ATOM 683 C C . GLY A 1 91 ? 13.126 29.125 29.510 1.00 70.77 91 GLY A C 1
ATOM 684 O O . GLY A 1 91 ? 13.454 28.499 28.499 1.00 69.11 91 GLY A O 1
ATOM 685 N N . ASP A 1 92 ? 11.949 29.730 29.632 1.00 78.38 92 ASP A N 1
ATOM 686 C CA . ASP A 1 92 ? 11.035 29.803 28.507 1.00 81.16 92 ASP A CA 1
ATOM 687 C C . ASP A 1 92 ? 11.721 30.481 27.327 1.00 81.34 92 ASP A C 1
ATOM 688 O O . ASP A 1 92 ? 12.713 31.201 27.475 1.00 80.93 92 ASP A O 1
ATOM 693 N N . PHE A 1 93 ? 11.177 30.246 26.137 1.00 80.62 93 PHE A N 1
ATOM 694 C CA . PHE A 1 93 ? 11.664 30.824 24.889 1.00 82.66 93 PHE A CA 1
ATOM 695 C C . PHE A 1 93 ? 12.983 30.204 24.439 1.00 78.49 93 PHE A C 1
ATOM 696 O O . PHE A 1 93 ? 13.498 30.578 23.378 1.00 74.73 93 PHE A O 1
ATOM 704 N N . GLY A 1 94 ? 13.551 29.278 25.207 1.00 71.74 94 GLY A N 1
ATOM 705 C CA . GLY A 1 94 ? 14.777 28.616 24.811 1.00 65.03 94 GLY A CA 1
ATOM 706 C C . GLY A 1 94 ? 15.946 29.579 24.712 1.00 62.28 94 GLY A C 1
ATOM 707 O O . GLY A 1 94 ? 16.045 30.572 25.441 1.00 58.13 94 GLY A O 1
ATOM 708 N N . GLY A 1 95 ? 16.857 29.271 23.797 1.00 56.66 95 GLY A N 1
ATOM 709 C CA . GLY A 1 95 ? 18.015 30.104 23.564 1.00 55.63 95 GLY A CA 1
ATOM 710 C C . GLY A 1 95 ? 19.308 29.629 24.188 1.00 51.41 95 GLY A C 1
ATOM 711 O O . GLY A 1 95 ? 20.301 30.362 24.134 1.00 49.50 95 GLY A O 1
ATOM 712 N N . ALA A 1 96 ? 19.334 28.431 24.775 1.00 50.24 96 ALA A N 1
ATOM 713 C CA . ALA A 1 96 ? 20.558 27.902 25.363 1.00 46.72 96 ALA A CA 1
ATOM 714 C C . ALA A 1 96 ? 21.518 27.482 24.262 1.00 43.48 96 ALA A C 1
ATOM 715 O O . ALA A 1 96 ? 21.151 26.731 23.354 1.00 47.35 96 ALA A O 1
ATOM 717 N N . LEU A 1 97 ? 22.756 27.936 24.357 1.00 44.89 97 LEU A N 1
ATOM 718 C CA . LEU A 1 97 ? 23.733 27.703 23.310 1.00 42.21 97 LEU A CA 1
ATOM 719 C C . LEU A 1 97 ? 24.989 27.090 23.913 1.00 42.06 97 LEU A C 1
ATOM 720 O O . LEU A 1 97 ? 25.530 27.600 24.898 1.00 41.04 97 LEU A O 1
ATOM 725 N N . GLY A 1 98 ? 25.432 25.979 23.332 1.00 41.16 98 GLY A N 1
ATOM 726 C CA . GLY A 1 98 ? 26.622 25.315 23.807 1.00 37.57 98 GLY A CA 1
ATOM 727 C C . GLY A 1 98 ? 26.445 24.623 25.138 1.00 34.80 98 GLY A C 1
ATOM 728 O O . GLY A 1 98 ? 27.433 24.387 25.834 1.00 35.72 98 GLY A O 1
ATOM 729 N N . TYR A 1 99 ? 25.212 24.287 25.501 1.00 35.51 99 TYR A N 1
ATOM 730 C CA . TYR A 1 99 ? 24.963 23.697 26.814 1.00 35.04 99 TYR A CA 1
ATOM 731 C C . TYR A 1 99 ? 25.747 22.405 27.008 1.00 35.53 99 TYR A C 1
ATOM 732 O O . TYR A 1 99 ? 25.747 21.514 26.154 1.00 38.79 99 TYR A O 1
ATOM 741 N N . LYS A 1 100 ? 26.367 22.281 28.175 1.00 34.41 100 LYS A N 1
ATOM 742 C CA . LYS A 1 100 ? 27.104 21.083 28.541 1.00 31.22 100 LYS A CA 1
ATOM 743 C C . LYS A 1 100 ? 26.932 20.886 30.034 1.00 34.45 100 LYS A C 1
ATOM 744 O O . LYS A 1 100 ? 27.046 21.852 30.790 1.00 33.56 100 LYS A O 1
ATOM 750 N N . LYS A 1 101 ? 26.641 19.661 30.460 1.00 30.41 101 LYS A N 1
ATOM 751 C CA . LYS A 1 101 ? 26.689 19.322 31.882 1.00 29.14 101 LYS A CA 1
ATOM 752 C C . LYS A 1 101 ? 27.782 18.293 32.089 1.00 30.35 101 LYS A C 1
ATOM 753 O O . LYS A 1 101 ? 27.873 17.327 31.326 1.00 30.24 101 LYS A O 1
ATOM 759 N N . VAL A 1 102 ? 28.627 18.518 33.087 1.00 28.46 102 VAL A N 1
ATOM 760 C CA . VAL A 1 102 ? 29.668 17.556 33.399 1.00 27.48 102 VAL A CA 1
ATOM 761 C C . VAL A 1 102 ? 29.512 17.106 34.838 1.00 27.33 102 VAL A C 1
ATOM 762 O O . VAL A 1 102 ? 29.012 17.839 35.704 1.00 30.17 102 VAL A O 1
ATOM 766 N N . LEU A 1 103 ? 30.000 15.904 35.094 1.00 27.04 103 LEU A N 1
ATOM 767 C CA . LEU A 1 103 ? 30.081 15.324 36.425 1.00 26.73 103 LEU A CA 1
ATOM 768 C C . LEU A 1 103 ? 31.560 15.113 36.702 1.00 28.15 103 LEU A C 1
ATOM 769 O O . LEU A 1 103 ? 32.230 14.367 35.976 1.00 28.39 103 LEU A O 1
ATOM 774 N N . VAL A 1 104 ? 32.080 15.799 37.709 1.00 27.37 104 VAL A N 1
ATOM 775 C CA . VAL A 1 104 ? 33.502 15.711 38.054 1.00 30.08 104 VAL A CA 1
ATOM 776 C C . VAL A 1 104 ? 33.638 14.931 39.347 1.00 29.21 104 VAL A C 1
ATOM 777 O O . VAL A 1 104 ? 32.922 15.193 40.319 1.00 30.90 104 VAL A O 1
ATOM 781 N N . LEU A 1 105 ? 34.557 13.976 39.359 1.00 28.20 105 LEU A N 1
ATOM 782 C CA . LEU A 1 105 ? 34.774 13.102 40.498 1.00 28.07 105 LEU A CA 1
ATOM 783 C C . LEU A 1 105 ? 36.269 13.055 40.760 1.00 31.18 105 LEU A C 1
ATOM 784 O O . LEU A 1 105 ? 37.010 12.411 40.009 1.00 30.59 105 LEU A O 1
ATOM 789 N N . LYS A 1 106 ? 36.701 13.731 41.817 1.00 27.73 106 LYS A N 1
ATOM 790 C CA . LYS A 1 106 ? 38.120 13.745 42.159 1.00 29.15 106 LYS A CA 1
ATOM 791 C C . LYS A 1 106 ? 38.244 14.264 43.575 1.00 29.08 106 LYS A C 1
ATOM 792 O O . LYS A 1 106 ? 37.413 15.036 44.031 1.00 28.58 106 LYS A O 1
ATOM 798 N N . ASP A 1 107 ? 39.296 13.841 44.272 1.00 27.03 107 ASP A N 1
ATOM 799 C CA . ASP A 1 107 ? 39.574 14.395 45.595 1.00 30.85 107 ASP A CA 1
ATOM 800 C C . ASP A 1 107 ? 38.425 14.167 46.569 1.00 31.56 107 ASP A C 1
ATOM 801 O O . ASP A 1 107 ? 38.194 14.978 47.466 1.00 30.63 107 ASP A O 1
ATOM 806 N N . ASN A 1 108 ? 37.689 13.072 46.363 1.00 31.91 108 ASN A N 1
ATOM 807 C CA . ASN A 1 108 ? 36.506 12.739 47.161 1.00 32.49 108 ASN A CA 1
ATOM 808 C C . ASN A 1 108 ? 35.463 13.843 47.107 1.00 32.45 108 ASN A C 1
ATOM 809 O O . ASN A 1 108 ? 34.666 14.014 48.046 1.00 33.18 108 ASN A O 1
ATOM 814 N N . GLN A 1 109 ? 35.464 14.600 46.017 1.00 28.07 109 GLN A N 1
ATOM 815 C CA . GLN A 1 109 ? 34.450 15.599 45.743 1.00 28.99 109 GLN A CA 1
ATOM 816 C C . GLN A 1 109 ? 33.661 15.175 44.518 1.00 28.63 109 GLN A C 1
ATOM 817 O O . GLN A 1 109 ? 34.204 14.591 43.573 1.00 31.55 109 GLN A O 1
ATOM 823 N N . VAL A 1 110 ? 32.378 15.484 44.537 1.00 27.52 110 VAL A N 1
ATOM 824 C CA . VAL A 1 110 ? 31.524 15.340 43.371 1.00 27.63 110 VAL A CA 1
ATOM 825 C C . VAL A 1 110 ? 31.060 16.721 42.972 1.00 28.25 110 VAL A C 1
ATOM 826 O O . VAL A 1 110 ? 30.539 17.472 43.803 1.00 29.34 110 VAL A O 1
ATOM 830 N N . THR A 1 111 ? 31.267 17.071 41.712 1.00 27.91 111 THR A N 1
ATOM 831 C CA . THR A 1 111 ? 30.787 18.339 41.183 1.00 25.67 111 THR A CA 1
ATOM 832 C C . THR A 1 111 ? 29.886 18.057 40.003 1.00 28.23 111 THR A C 1
ATOM 833 O O . THR A 1 111 ? 30.233 17.251 39.140 1.00 28.31 111 THR A O 1
ATOM 837 N N . ILE A 1 112 ? 28.741 18.728 39.954 1.00 26.40 112 ILE A N 1
ATOM 838 C CA . ILE A 1 112 ? 27.916 18.781 38.758 1.00 27.57 112 ILE A CA 1
ATOM 839 C C . ILE A 1 112 ? 27.931 20.212 38.258 1.00 31.03 112 ILE A C 1
ATOM 840 O O . ILE A 1 112 ? 27.655 21.142 39.023 1.00 29.80 112 ILE A O 1
ATOM 845 N N . ARG A 1 113 ? 28.376 20.381 37.017 1.00 28.48 113 ARG A N 1
ATOM 846 C CA . ARG A 1 113 ? 28.548 21.748 36.479 1.00 30.27 113 ARG A CA 1
ATOM 847 C C . ARG A 1 113 ? 27.880 21.878 35.113 1.00 29.58 113 ARG A C 1
ATOM 848 O O . ARG A 1 113 ? 28.127 21.044 34.234 1.00 30.44 113 ARG A O 1
ATOM 856 N N . GLU A 1 114 ? 27.049 22.906 34.989 1.00 28.56 114 GLU A N 1
ATOM 857 C CA . GLU A 1 114 ? 26.362 23.243 33.750 1.00 31.40 114 GLU A CA 1
ATOM 858 C C . GLU A 1 114 ? 26.921 24.548 33.214 1.00 32.52 114 GLU A C 1
ATOM 859 O O . GLU A 1 114 ? 27.022 25.534 33.950 1.00 32.80 114 GLU A O 1
ATOM 865 N N . THR A 1 115 ? 27.257 24.554 31.934 1.00 32.99 115 THR A N 1
ATOM 866 C CA . THR A 1 115 ? 27.772 25.749 31.280 1.00 38.02 115 THR A CA 1
ATOM 867 C C . THR A 1 115 ? 26.987 25.959 30.000 1.00 40.11 115 THR A C 1
ATOM 868 O O . THR A 1 115 ? 26.653 24.993 29.308 1.00 36.05 115 THR A O 1
ATOM 872 N N . PHE A 1 116 ? 26.647 27.211 29.707 1.00 38.33 116 PHE A N 1
ATOM 873 C CA . PHE A 1 116 ? 25.881 27.517 28.504 1.00 37.10 116 PHE A CA 1
ATOM 874 C C . PHE A 1 116 ? 25.819 29.027 28.360 1.00 41.93 116 PHE A C 1
ATOM 875 O O . PHE A 1 116 ? 26.116 29.777 29.293 1.00 40.64 116 PHE A O 1
ATOM 883 N N . ARG A 1 117 ? 25.439 29.460 27.167 1.00 41.26 117 ARG A N 1
ATOM 884 C CA . ARG A 1 117 ? 25.160 30.857 26.891 1.00 47.82 117 ARG A CA 1
ATOM 885 C C . ARG A 1 117 ? 23.690 30.989 26.535 1.00 44.73 117 ARG A C 1
ATOM 886 O O . ARG A 1 117 ? 23.053 30.026 26.094 1.00 45.63 117 ARG A O 1
ATOM 894 N N . CYS A 1 118 ? 23.136 32.180 26.745 1.00 50.02 118 CYS A N 1
ATOM 895 C CA . CYS A 1 118 ? 21.715 32.410 26.504 1.00 50.69 118 CYS A CA 1
ATOM 896 C C . CYS A 1 118 ? 21.566 33.453 25.403 1.00 53.03 118 CYS A C 1
ATOM 897 O O . CYS A 1 118 ? 21.925 34.620 25.586 1.00 56.38 118 CYS A O 1
ATOM 900 N N . VAL A 1 119 ? 21.036 33.014 24.262 1.00 50.94 119 VAL A N 1
ATOM 901 C CA . VAL A 1 119 ? 20.951 33.862 23.073 1.00 57.53 119 VAL A CA 1
ATOM 902 C C . VAL A 1 119 ? 20.048 35.061 23.330 1.00 61.06 119 VAL A C 1
ATOM 903 O O . VAL A 1 119 ? 20.475 36.217 23.230 1.00 62.77 119 VAL A O 1
ATOM 907 N N . MET A 1 120 ? 18.785 34.801 23.668 1.00 63.02 120 MET A N 1
ATOM 908 C CA . MET A 1 120 ? 17.790 35.848 23.870 1.00 65.39 120 MET A CA 1
ATOM 909 C C . MET A 1 120 ? 18.100 36.679 25.112 1.00 64.59 120 MET A C 1
ATOM 910 O O . MET A 1 120 ? 17.197 37.272 25.712 1.00 69.83 120 MET A O 1
ATOM 915 N N . ASP A 1 121 ? 19.370 36.709 25.519 1.00 61.50 121 ASP A N 1
ATOM 916 C CA . ASP A 1 121 ? 19.809 37.546 26.629 1.00 64.36 121 ASP A CA 1
ATOM 917 C C . ASP A 1 121 ? 21.270 37.938 26.437 1.00 61.12 121 ASP A C 1
ATOM 918 O O . ASP A 1 121 ? 22.082 37.832 27.361 1.00 58.83 121 ASP A O 1
ATOM 923 N N . GLY A 1 122 ? 21.617 38.361 25.223 1.00 60.44 122 GLY A N 1
ATOM 924 C CA . GLY A 1 122 ? 22.941 38.884 24.959 1.00 59.50 122 GLY A CA 1
ATOM 925 C C . GLY A 1 122 ? 24.064 37.877 25.005 1.00 60.70 122 GLY A C 1
ATOM 926 O O . GLY A 1 122 ? 25.221 38.270 25.175 1.00 57.35 122 GLY A O 1
ATOM 927 N N . PHE A 1 123 ? 23.761 36.586 24.853 1.00 58.80 123 PHE A N 1
ATOM 928 C CA . PHE A 1 123 ? 24.777 35.530 24.882 1.00 56.57 123 PHE A CA 1
ATOM 929 C C . PHE A 1 123 ? 25.511 35.491 26.221 1.00 56.06 123 PHE A C 1
ATOM 930 O O . PHE A 1 123 ? 26.675 35.079 26.297 1.00 54.92 123 PHE A O 1
ATOM 938 N N . LYS A 1 124 ? 24.828 35.929 27.279 1.00 58.25 124 LYS A N 1
ATOM 939 C CA . LYS A 1 124 ? 25.373 35.853 28.627 1.00 56.85 124 LYS A CA 1
ATOM 940 C C . LYS A 1 124 ? 25.811 34.428 28.935 1.00 53.50 124 LYS A C 1
ATOM 941 O O . LYS A 1 124 ? 25.112 33.466 28.609 1.00 51.46 124 LYS A O 1
ATOM 947 N N . LYS A 1 125 ? 26.979 34.299 29.556 1.00 55.76 125 LYS A N 1
ATOM 948 C CA . LYS A 1 125 ? 27.522 32.997 29.913 1.00 52.89 125 LYS A CA 1
ATOM 949 C C . LYS A 1 125 ? 27.084 32.616 31.323 1.00 55.24 125 LYS A C 1
ATOM 950 O O . LYS A 1 125 ? 27.132 33.441 32.242 1.00 51.87 125 LYS A O 1
ATOM 956 N N . TYR A 1 126 ? 26.653 31.368 31.486 1.00 48.46 126 TYR A N 1
ATOM 957 C CA . TYR A 1 126 ? 26.290 30.818 32.783 1.00 44.90 126 TYR A CA 1
ATOM 958 C C . TYR A 1 126 ? 27.214 29.650 33.106 1.00 45.90 126 TYR A C 1
ATOM 959 O O . TYR A 1 126 ? 27.593 28.877 32.221 1.00 42.17 126 TYR A O 1
ATOM 968 N N . ASP A 1 127 ? 27.607 29.548 34.371 1.00 41.81 127 ASP A N 1
ATOM 969 C CA . ASP A 1 127 ? 28.511 28.493 34.834 1.00 39.94 127 ASP A CA 1
ATOM 970 C C . ASP A 1 127 ? 27.918 28.219 36.210 1.00 43.82 127 ASP A C 1
ATOM 971 O O . ASP A 1 127 ? 28.171 28.958 37.166 1.00 45.68 127 ASP A O 1
ATOM 976 N N . LEU A 1 128 ? 27.112 27.170 36.296 1.00 37.83 128 LEU A N 1
ATOM 977 C CA . LEU A 1 128 ? 26.378 26.860 37.515 1.00 38.97 128 LEU A CA 1
ATOM 978 C C . LEU A 1 128 ? 26.804 25.481 37.982 1.00 34.56 128 LEU A C 1
ATOM 979 O O . LEU A 1 128 ? 26.536 24.488 37.301 1.00 33.85 128 LEU A O 1
ATOM 984 N N . SER A 1 129 ? 27.461 25.416 39.133 1.00 33.67 129 SER A N 1
ATOM 985 C CA . SER A 1 129 ? 27.964 24.147 39.620 1.00 31.56 129 SER A CA 1
ATOM 986 C C . SER A 1 129 ? 27.655 24.009 41.095 1.00 33.57 129 SER A C 1
ATOM 987 O O . SER A 1 129 ? 27.442 24.995 41.802 1.00 34.27 129 SER A O 1
ATOM 990 N N . THR A 1 130 ? 27.611 22.764 41.539 1.00 28.25 130 THR A N 1
ATOM 991 C CA . THR A 1 130 ? 27.543 22.428 42.953 1.00 26.75 130 THR A CA 1
ATOM 992 C C . THR A 1 130 ? 28.603 21.388 43.227 1.00 28.67 130 THR A C 1
ATOM 993 O O . THR A 1 130 ? 28.741 20.426 42.467 1.00 28.72 130 THR A O 1
ATOM 997 N N . THR A 1 131 ? 29.381 21.598 44.281 1.00 27.57 131 THR A N 1
ATOM 998 C CA . THR A 1 131 ? 30.445 20.674 44.641 1.00 26.36 131 THR A CA 1
ATOM 999 C C . THR A 1 131 ? 30.219 20.186 46.057 1.00 30.35 131 THR A C 1
ATOM 1000 O O . THR A 1 131 ? 30.023 20.997 46.972 1.00 32.18 131 THR A O 1
ATOM 1004 N N . CYS A 1 132 ? 30.265 18.877 46.230 1.00 29.40 132 CYS A N 1
ATOM 1005 C CA A CYS A 1 13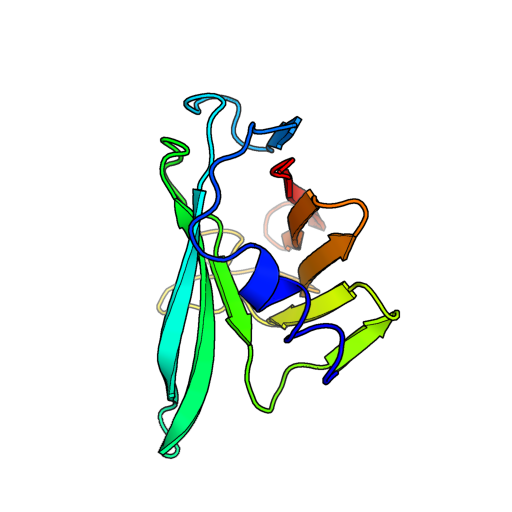2 ? 30.077 18.209 47.515 0.68 29.51 132 CYS A CA 1
ATOM 1006 C CA B CYS A 1 132 ? 30.108 18.260 47.534 0.32 29.63 132 CYS A CA 1
ATOM 1007 C C . CYS A 1 132 ? 31.383 17.528 47.910 1.00 30.43 132 CYS A C 1
ATOM 1008 O O . CYS A 1 132 ? 31.920 16.753 47.121 1.00 28.96 132 CYS A O 1
ATOM 1013 N N . GLN A 1 133 ? 31.866 17.788 49.132 1.00 29.96 133 GLN A N 1
ATOM 1014 C CA . GLN A 1 133 ? 33.079 17.162 49.648 1.00 31.35 133 GLN A CA 1
ATOM 1015 C C . GLN A 1 133 ? 32.696 16.018 50.568 1.00 33.30 133 GLN A C 1
ATOM 1016 O O . GLN A 1 133 ? 32.026 16.238 51.587 1.00 34.71 133 GLN A O 1
ATOM 1022 N N A PHE A 1 134 ? 33.134 14.815 50.223 0.60 31.31 134 PHE A N 1
ATOM 1023 N N B PHE A 1 134 ? 33.136 14.813 50.230 0.40 31.40 134 PHE A N 1
ATOM 1024 C CA A PHE A 1 134 ? 32.971 13.651 51.083 0.60 32.53 134 PHE A CA 1
ATOM 1025 C CA B PHE A 1 134 ? 32.835 13.635 51.033 0.40 32.45 134 PHE A CA 1
ATOM 1026 C C A PHE A 1 134 ? 34.287 13.331 51.781 0.60 34.42 134 PHE A C 1
ATOM 1027 C C B PHE A 1 134 ? 34.052 13.168 51.825 0.40 34.54 134 PHE A C 1
ATOM 1028 O O A PHE A 1 134 ? 35.301 13.975 51.527 0.60 34.49 134 PHE A O 1
ATOM 1029 O O B PHE A 1 134 ? 33.946 12.268 52.656 0.40 32.64 134 PHE A O 1
#

Foldseek 3Di:
DVVQVVLLVVQAQPKFAWPDWPDPPWDRIWGWHWDWDADPVRFIKIKIWTPRTPDPDTQIFIGGPPWDAPDPFKIWGDQFQDDVQEGPLPGPHAWARWIWMWGQDQQKTKIWIWTFGHVPPRDIDITMIMTHD

Sequence (133 aa):
GNDFVSSRLKALDGREGKIVSSYDDENTGRCCRLELQKYELEDGSQGLAVYLQDTGMYFTPSAGLDKETKLKDANTAVVSTSSERPGGDACGDFGGALGYKKVLVLKDNQVTIRETFRCVMDGFKKYDLSTTCCQFF

Radius of gyration: 14.85 Å; Cα contacts (8 Å, |Δi|>4): 329; chains: 1; bounding box: 31×39×31 Å

B-factor: mean 47.18, std 18.66, range [25.67, 125.62]

Organism: Bdellovibrio bacteriovorus (strain ATCC 15356 / DSM 50701 / NCIMB 9529 / HD100) (NCBI:txid264462)

Solvent-accessible surface area: 8137 Å² total; per-residue (Å²): 61,137,94,9,51,67,141,0,116,69,14,65,46,138,113,3,118,25,86,57,28,90,27,127,138,49,71,29,141,0,67,0,34,21,87,181,80,132,31,178,108,51,15,147,7,24,9,0,59,0,45,66,4,58,16,187,130,61,10,33,6,22,15,40,143,128,36,147,73,119,79,82,55,12,0,28,18,34,106,65,19,114,191,140,63,14,18,40,30,37,110,171,14,19,23,89,70,21,65,28,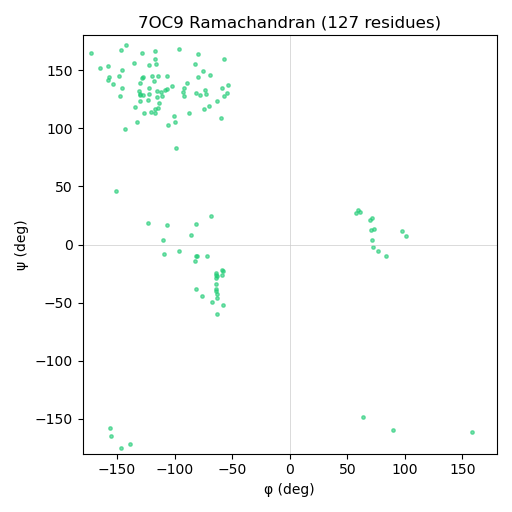7,0,24,8,107,114,91,47,0,21,6,106,44,24,9,104,5,56,120,79,68,105,119,110,67,65,51,29,2,13,0,58,42

Secondary structure (DSSP, 8-state):
-HHHHHHHHHHTT-EEEEEEES---S-SEEEEEEEEEE-TTS-EEEEEEEESS--SS--EEEESTT-EEEETTEEEEES---BTTEETTEET--EEEEEEEEEEETTEEEEEEEEEEGGGTTEEEEEEEEEE-